Protein AF-A0A9Q8USY3-F1 (afdb_monomer_lite)

Secondary structure (DSSP, 8-state):
-PPPPHHHHHHHHHHS-HHHHHHHHHHHSS----EEEE-TT----GGGGT-HHHHHHHHHHHTSTT-EEEEEESSHHHHHHHHHHHHHTS-HHHHHT---EEEEETTEEE-SHHHHHHHHIIIIIHHHHHHHHHHTT--HHHHHHHHHHHHHHHHHHHHHHHHT--S----

Organism: Passalora fulva (NCBI:txid5499)

Sequence (171 aa):
MRQADVGELKRLLKTLPQELYDDIFALTFTASGQVETISEGWIPPHLFSISSATRAHFAASYFSSSSRFQFRLTDVVEDSKYVVKWVRAFSHHDIAAVEDIKYVRRGRCLNTWDQMARQIEKTYLAGRMDHWARMLRLGDEGKDVVREVAKKIEVLVADEAEEMRPFGCWA

Foldseek 3Di:
DDDDDPVVVVVVLVPDDPVVNVVVLLVVLADPLDEAEQDPPDDPDCQCVDDPVSNVSSLCRCQDPSYEYEQEDADLVVSVVSVVVVVVSDDPVSVLSRDWYWYAYPNDTDTDPVSNVVVCCVCVVVPCLVVVCVVVVPDPVVSVVVVVVVVVVVVVVVVVVVVPPDDDDDD

Radius of gyration: 21.57 Å; chains: 1; bounding box: 63×56×46 Å

Structure (mmCIF, N/CA/C/O backbone):
data_AF-A0A9Q8USY3-F1
#
_entry.id   AF-A0A9Q8USY3-F1
#
loop_
_atom_site.group_PDB
_atom_site.id
_atom_site.type_symbol
_atom_site.label_atom_id
_atom_site.label_alt_id
_atom_site.label_comp_id
_atom_site.label_asym_id
_atom_site.label_entity_id
_atom_site.label_seq_id
_atom_site.pdbx_PDB_ins_code
_atom_site.Cartn_x
_atom_site.Cartn_y
_atom_site.Cartn_z
_atom_site.occupancy
_atom_site.B_iso_or_equiv
_atom_site.auth_seq_id
_atom_site.auth_comp_id
_atom_site.auth_asym_id
_atom_site.auth_atom_id
_atom_site.pdbx_PDB_model_num
A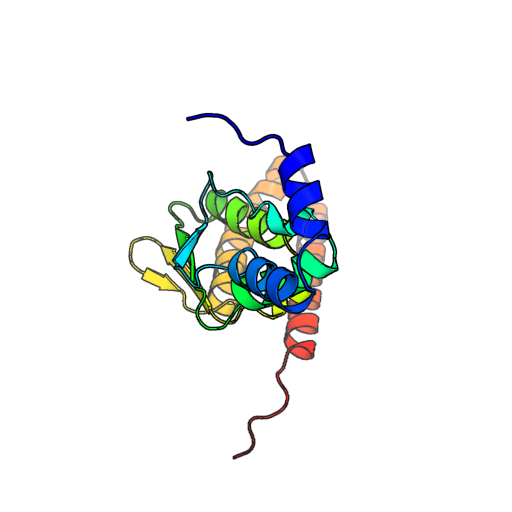TOM 1 N N . MET A 1 1 ? -22.603 20.791 0.165 1.00 44.06 1 MET A N 1
ATOM 2 C CA . MET A 1 1 ? -22.321 19.700 1.125 1.00 44.06 1 MET A CA 1
ATOM 3 C C . MET A 1 1 ? -21.682 20.317 2.358 1.00 44.06 1 MET A C 1
ATOM 5 O O . MET A 1 1 ? -20.703 21.030 2.194 1.00 44.06 1 MET A O 1
ATOM 9 N N . ARG A 1 2 ? -22.253 20.146 3.558 1.00 60.41 2 ARG A N 1
ATOM 10 C CA . ARG A 1 2 ? -21.615 20.619 4.800 1.00 60.41 2 ARG A CA 1
ATOM 11 C C . ARG A 1 2 ? -20.457 19.670 5.122 1.00 60.41 2 ARG A C 1
ATOM 13 O O . ARG A 1 2 ? -20.687 18.466 5.170 1.00 60.41 2 ARG A O 1
ATOM 20 N N . GLN A 1 3 ? -19.240 20.188 5.292 1.00 67.06 3 GLN A N 1
ATOM 21 C CA . GLN A 1 3 ? -18.140 19.405 5.859 1.00 67.06 3 GLN A CA 1
ATOM 22 C C . GLN A 1 3 ? -18.538 19.021 7.285 1.00 67.06 3 GLN A C 1
ATOM 24 O O . GLN A 1 3 ? -18.846 19.895 8.094 1.00 67.06 3 GLN A O 1
ATOM 29 N N . ALA A 1 4 ? -18.605 17.722 7.564 1.00 72.81 4 ALA A N 1
ATOM 30 C CA . ALA A 1 4 ? -18.792 17.242 8.923 1.00 72.81 4 ALA A CA 1
ATOM 31 C C . ALA A 1 4 ? -17.554 17.619 9.748 1.00 72.81 4 ALA A C 1
ATOM 33 O O . ALA A 1 4 ? -16.425 17.409 9.302 1.00 72.81 4 ALA A O 1
ATOM 34 N N . ASP A 1 5 ? -17.771 18.195 10.929 1.00 90.56 5 ASP A N 1
ATOM 35 C CA . ASP A 1 5 ? -16.699 18.482 11.877 1.00 90.56 5 ASP A CA 1
ATOM 36 C C . ASP A 1 5 ? -16.065 17.161 12.348 1.00 90.56 5 ASP A C 1
ATOM 38 O O . ASP A 1 5 ? -16.749 16.264 12.848 1.00 90.56 5 ASP A O 1
ATOM 42 N N . VAL A 1 6 ? -14.746 17.038 12.181 1.00 88.06 6 VAL A N 1
ATOM 43 C CA . VAL A 1 6 ? -13.962 15.864 12.598 1.00 88.06 6 VAL A CA 1
ATOM 44 C C . VAL A 1 6 ? -14.102 15.625 14.105 1.00 88.06 6 VAL A C 1
ATOM 46 O O . VAL A 1 6 ? -14.113 14.474 14.551 1.00 88.06 6 VAL A O 1
ATOM 49 N N . GLY A 1 7 ? -14.244 16.697 14.893 1.00 89.38 7 GLY A N 1
ATOM 50 C CA . GLY A 1 7 ? -14.482 16.610 16.332 1.00 89.38 7 GLY A CA 1
ATOM 51 C C . GLY A 1 7 ? -15.806 15.920 16.656 1.00 89.38 7 GLY A C 1
ATOM 52 O O . GLY A 1 7 ? -15.842 15.002 17.480 1.00 89.38 7 GLY A O 1
ATOM 53 N N . GLU A 1 8 ? -16.868 16.303 15.950 1.00 92.19 8 GLU A N 1
ATOM 54 C CA . GLU A 1 8 ? -18.201 15.728 16.124 1.00 92.19 8 GLU A CA 1
ATOM 55 C C . GLU A 1 8 ? -18.257 14.261 15.685 1.00 92.19 8 GLU A C 1
ATOM 57 O O . GLU A 1 8 ? -18.786 13.423 16.415 1.00 92.19 8 GLU A O 1
ATOM 62 N N . LEU A 1 9 ? -17.624 13.904 14.562 1.00 89.69 9 LEU A N 1
ATOM 63 C CA . LEU A 1 9 ? -17.523 12.505 14.132 1.00 89.69 9 LEU A CA 1
ATOM 64 C C . LEU A 1 9 ? -16.820 11.640 15.186 1.00 89.69 9 LEU A C 1
ATOM 66 O O . LEU A 1 9 ? -17.301 10.565 15.541 1.00 89.69 9 LEU A O 1
ATOM 70 N N . LYS A 1 10 ? -15.697 12.120 15.734 1.00 89.44 10 LYS A N 1
ATOM 71 C CA . LYS A 1 10 ? -14.962 11.402 16.783 1.00 89.44 10 LYS A CA 1
ATOM 72 C C . LYS A 1 10 ? -15.798 11.236 18.052 1.00 89.44 10 LYS A C 1
ATOM 74 O O . LYS A 1 10 ? -15.685 10.210 18.720 1.00 89.44 10 LYS A O 1
ATOM 79 N N . ARG A 1 11 ? -16.617 12.234 18.398 1.00 93.31 11 ARG A N 1
ATOM 80 C CA . ARG A 1 11 ? -17.545 12.163 19.533 1.00 93.31 11 ARG A CA 1
ATOM 81 C C . ARG A 1 11 ? -18.605 11.091 19.297 1.00 93.31 11 ARG A C 1
ATOM 83 O O . ARG A 1 11 ? -18.790 10.251 20.169 1.00 93.31 11 ARG A O 1
ATOM 90 N N . LEU A 1 12 ? -19.220 11.072 18.115 1.00 93.44 12 LEU A N 1
ATOM 91 C CA . LEU A 1 12 ? -20.232 10.080 17.746 1.00 93.44 12 LEU A CA 1
ATOM 92 C C . LEU A 1 12 ? -19.664 8.656 17.739 1.00 93.44 12 LEU A C 1
ATOM 94 O O . LEU A 1 12 ? -20.256 7.770 18.350 1.00 93.44 12 LEU A O 1
ATOM 98 N N . LEU A 1 13 ? -18.479 8.445 17.155 1.00 92.25 13 LEU A N 1
ATOM 99 C CA . LEU A 1 13 ? -17.823 7.131 17.142 1.00 92.25 13 LEU A CA 1
ATOM 100 C C . LEU A 1 13 ? -17.568 6.582 18.552 1.00 92.25 13 LEU A C 1
ATOM 102 O O . LEU A 1 13 ? -17.692 5.384 18.768 1.00 92.25 13 LEU A O 1
ATOM 106 N N . LYS A 1 14 ? -17.264 7.447 19.527 1.00 91.44 14 LYS A N 1
ATOM 107 C CA . LYS A 1 14 ? -17.066 7.045 20.931 1.00 91.44 14 LYS A CA 1
ATOM 108 C C . LYS A 1 14 ? -18.356 6.686 21.668 1.00 91.44 14 LYS A C 1
ATOM 110 O O . LYS A 1 14 ? -18.280 6.084 22.732 1.00 91.44 14 LYS A O 1
ATOM 115 N N . THR A 1 15 ? -19.513 7.111 21.161 1.00 96.38 15 THR A N 1
ATOM 116 C CA . THR A 1 15 ? -20.818 6.807 21.776 1.00 96.38 15 THR A CA 1
ATOM 117 C C . THR A 1 15 ? -21.434 5.508 21.266 1.00 96.38 15 THR A C 1
ATOM 119 O O . THR A 1 15 ? -22.455 5.077 21.796 1.00 96.38 15 THR A O 1
ATOM 122 N N . LEU A 1 16 ? -20.838 4.891 20.243 1.00 95.62 16 LEU A N 1
ATOM 123 C CA . LEU A 1 16 ? -21.328 3.635 19.694 1.00 95.62 16 LEU A CA 1
ATOM 124 C C . LEU A 1 16 ? -21.049 2.468 20.654 1.00 95.62 16 LEU A C 1
ATOM 126 O O . LEU A 1 16 ? -19.993 2.435 21.289 1.00 95.62 16 LEU A O 1
ATOM 130 N N . PRO A 1 17 ? -21.956 1.478 20.726 1.00 97.75 17 PRO A N 1
ATOM 131 C CA . PRO A 1 17 ? -21.615 0.147 21.211 1.00 97.75 17 PRO A CA 1
ATOM 132 C C . PRO A 1 17 ? -20.369 -0.389 20.495 1.00 97.75 17 PRO A C 1
ATOM 134 O O . PRO A 1 17 ? -20.202 -0.156 19.296 1.00 97.75 17 PRO A O 1
ATOM 137 N N . GLN A 1 18 ? -19.524 -1.125 21.222 1.00 94.69 18 GLN A N 1
ATOM 138 C CA . GLN A 1 18 ? -18.244 -1.619 20.704 1.00 94.69 18 GLN A CA 1
ATOM 139 C C . GLN A 1 18 ? -18.410 -2.424 19.404 1.00 94.69 18 GLN A C 1
ATOM 141 O O . GLN A 1 18 ? -17.670 -2.185 18.460 1.00 94.69 18 GLN A O 1
ATOM 146 N N . GLU A 1 19 ? -19.432 -3.282 19.318 1.00 94.75 19 GLU A N 1
ATOM 147 C CA . GLU A 1 19 ? -19.726 -4.091 18.122 1.00 94.75 19 GLU A CA 1
ATOM 148 C C . GLU A 1 19 ? -19.919 -3.226 16.865 1.00 94.75 19 GLU A C 1
ATOM 150 O O . GLU A 1 19 ? -19.317 -3.481 15.828 1.00 94.75 19 GLU A O 1
ATOM 155 N N . LEU A 1 20 ? -20.684 -2.133 16.972 1.00 96.19 20 LEU A N 1
ATOM 156 C CA . LEU A 1 20 ? -20.912 -1.223 15.845 1.00 96.19 20 LEU A CA 1
ATOM 157 C C . LEU A 1 20 ? -19.661 -0.419 15.487 1.00 96.19 20 LEU A C 1
ATOM 159 O O . LEU A 1 20 ? -19.451 -0.089 14.319 1.00 96.19 20 LEU A O 1
ATOM 163 N N . TYR A 1 21 ? -18.841 -0.073 16.482 1.00 93.88 21 TYR A N 1
ATOM 164 C CA . TYR A 1 21 ? -17.551 0.560 16.228 1.00 93.88 21 TYR A CA 1
ATOM 165 C C . TYR A 1 21 ? -16.633 -0.381 15.444 1.00 93.88 21 TYR A C 1
ATOM 167 O O . TYR A 1 21 ? -16.043 0.045 14.451 1.00 93.88 21 TYR A O 1
ATOM 175 N N . ASP A 1 22 ? -16.550 -1.643 15.862 1.00 90.25 22 ASP A N 1
ATOM 176 C CA . ASP A 1 22 ? -15.714 -2.662 15.232 1.00 90.25 22 ASP A CA 1
ATOM 177 C C . ASP A 1 22 ? -16.178 -2.958 13.800 1.00 90.25 22 ASP A C 1
ATOM 179 O O . ASP A 1 22 ? -15.343 -3.023 12.899 1.00 90.25 22 ASP A O 1
ATOM 183 N N . ASP A 1 23 ? -17.489 -3.023 13.551 1.00 93.81 23 ASP A N 1
ATOM 184 C CA . ASP A 1 23 ? -18.050 -3.196 12.205 1.00 93.81 23 ASP A CA 1
ATOM 185 C C . ASP A 1 23 ? -17.716 -2.017 11.281 1.00 93.81 23 ASP A C 1
ATOM 187 O O . ASP A 1 23 ? -17.251 -2.202 10.153 1.00 93.81 23 ASP A O 1
ATOM 191 N N . ILE A 1 24 ? -17.911 -0.779 11.753 1.00 93.06 24 ILE A N 1
ATOM 192 C CA . ILE A 1 24 ? -17.550 0.422 10.983 1.00 93.06 24 ILE A CA 1
ATOM 193 C C . ILE A 1 24 ? -16.046 0.446 10.729 1.00 93.06 24 ILE A C 1
ATOM 195 O O . ILE A 1 24 ? -15.613 0.791 9.626 1.00 93.06 24 ILE A O 1
ATOM 199 N N . PHE A 1 25 ? -15.246 0.085 11.732 1.00 91.19 25 PHE A N 1
ATOM 200 C CA . PHE A 1 25 ? -13.802 0.001 11.604 1.00 91.19 25 PHE A CA 1
ATOM 201 C C . PHE A 1 25 ? -13.420 -1.024 10.530 1.00 91.19 25 PHE A C 1
ATOM 203 O O . PHE A 1 25 ? -12.740 -0.664 9.571 1.00 91.19 25 PHE A O 1
ATOM 210 N N . ALA A 1 26 ? -13.913 -2.257 10.620 1.00 89.75 26 ALA A N 1
ATOM 211 C CA . ALA A 1 26 ? -13.630 -3.310 9.652 1.00 89.75 26 ALA A CA 1
ATOM 212 C C . ALA A 1 26 ? -14.025 -2.886 8.229 1.00 89.75 26 ALA A C 1
ATOM 214 O O . ALA A 1 26 ? -13.226 -3.012 7.305 1.00 89.75 26 ALA A O 1
ATOM 215 N N . LEU A 1 27 ? -15.209 -2.295 8.044 1.00 89.62 27 LEU A N 1
ATOM 216 C CA . LEU A 1 27 ? -15.671 -1.826 6.733 1.00 89.62 27 LEU A CA 1
ATOM 217 C C . LEU A 1 27 ? -14.835 -0.666 6.175 1.00 89.62 27 LEU A C 1
ATOM 219 O O . LEU A 1 27 ? -14.642 -0.573 4.965 1.00 89.62 27 LEU A O 1
ATOM 223 N N . THR A 1 28 ? -14.341 0.225 7.037 1.00 90.38 28 THR A N 1
ATOM 224 C CA . THR A 1 28 ? -13.600 1.426 6.613 1.00 90.38 28 THR A CA 1
ATOM 225 C C . THR A 1 28 ? -12.117 1.139 6.376 1.00 90.38 28 THR A C 1
ATOM 227 O O . THR A 1 28 ? -11.500 1.739 5.497 1.00 90.38 28 THR A O 1
ATOM 230 N N . PHE A 1 29 ? -11.535 0.227 7.154 1.00 90.75 29 PHE A N 1
ATOM 231 C CA . PHE A 1 29 ? -10.109 -0.104 7.137 1.00 90.75 29 PHE A CA 1
ATOM 232 C C . PHE A 1 29 ? -9.819 -1.441 6.435 1.00 90.75 29 PHE A C 1
ATOM 234 O O . PHE A 1 29 ? -8.791 -2.062 6.697 1.00 90.75 29 PHE A O 1
ATOM 241 N N . THR A 1 30 ? -10.689 -1.848 5.508 1.00 92.38 30 THR A N 1
ATOM 242 C CA . THR A 1 30 ? -10.472 -2.979 4.596 1.00 92.38 30 THR A CA 1
ATOM 243 C C . THR A 1 30 ? -10.198 -2.465 3.183 1.00 92.38 30 THR A C 1
ATOM 245 O O . THR A 1 30 ? -10.938 -1.635 2.654 1.00 92.38 30 THR A O 1
ATOM 248 N N . ALA A 1 31 ? -9.123 -2.940 2.557 1.00 91.00 31 ALA A N 1
ATOM 249 C CA . ALA A 1 31 ? -8.808 -2.620 1.168 1.00 91.00 31 ALA A CA 1
ATOM 250 C C . ALA A 1 31 ? -9.810 -3.272 0.200 1.00 91.00 31 ALA A C 1
ATOM 252 O O . ALA A 1 31 ? -10.303 -4.371 0.440 1.00 91.00 31 ALA A O 1
ATOM 253 N N . SER A 1 32 ? -10.073 -2.630 -0.940 1.00 83.38 32 SER A N 1
ATOM 254 C CA . SER A 1 32 ? -11.081 -3.074 -1.916 1.00 83.38 32 SER A CA 1
ATOM 255 C C . SER A 1 32 ? -10.693 -4.319 -2.738 1.00 83.38 32 SER A C 1
ATOM 257 O O . SER A 1 32 ? -11.450 -4.703 -3.628 1.00 83.38 32 SER A O 1
ATOM 259 N N . GLY A 1 33 ? -9.539 -4.952 -2.478 1.00 77.94 33 GLY A N 1
ATOM 260 C CA . GLY A 1 33 ? -9.056 -6.133 -3.216 1.00 77.94 33 GLY A CA 1
ATOM 261 C C . GLY A 1 33 ? -8.864 -5.893 -4.722 1.00 77.94 33 GLY A C 1
ATOM 262 O O . GLY A 1 33 ? -8.959 -6.817 -5.527 1.00 77.94 33 GLY A O 1
ATOM 263 N N . GLN A 1 34 ? -8.676 -4.637 -5.136 1.00 83.31 34 GLN A N 1
ATOM 264 C CA . GLN A 1 34 ? -8.586 -4.255 -6.544 1.00 83.31 34 GLN A CA 1
ATOM 265 C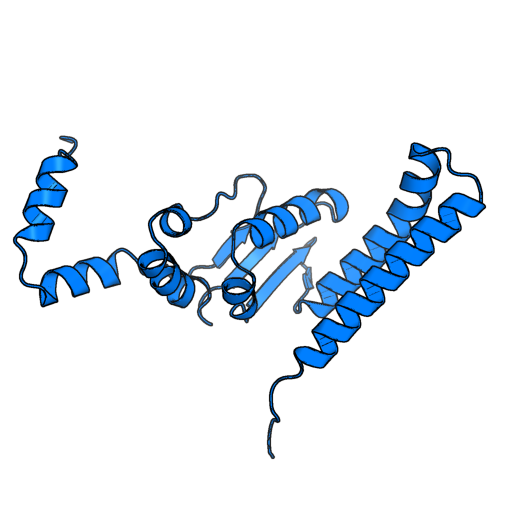 C . GLN A 1 34 ? -7.158 -4.371 -7.092 1.00 83.31 34 GLN A C 1
ATOM 267 O O . GLN A 1 34 ? -6.181 -4.531 -6.361 1.00 83.31 34 GLN A O 1
ATOM 272 N N . VAL A 1 35 ? -7.043 -4.298 -8.423 1.00 83.88 35 VAL A N 1
ATOM 273 C CA . VAL A 1 35 ? -5.744 -4.210 -9.096 1.00 83.88 35 VAL A CA 1
ATOM 274 C C . VAL A 1 35 ? -5.177 -2.808 -8.882 1.00 83.88 35 VAL A C 1
ATOM 276 O O . VAL A 1 35 ? -5.658 -1.843 -9.476 1.00 83.88 35 VAL A O 1
ATOM 279 N N . GLU A 1 36 ? -4.131 -2.707 -8.073 1.00 87.81 36 GLU A N 1
ATOM 280 C CA . GLU A 1 36 ? -3.426 -1.459 -7.804 1.00 87.81 36 GLU A CA 1
ATOM 281 C C . GLU A 1 36 ? -2.334 -1.243 -8.851 1.00 87.81 36 GLU A C 1
ATOM 283 O O . GLU A 1 36 ? -1.376 -2.014 -8.962 1.00 87.81 36 GLU A O 1
ATOM 288 N N . THR A 1 37 ? -2.476 -0.185 -9.653 1.00 90.00 37 THR A N 1
ATOM 289 C CA . THR A 1 37 ? -1.461 0.176 -10.650 1.00 90.00 37 THR A CA 1
ATOM 290 C C . THR A 1 37 ? -0.426 1.100 -10.027 1.00 90.00 37 THR A C 1
ATOM 292 O O . THR A 1 37 ? -0.697 2.270 -9.750 1.00 90.00 37 THR A O 1
ATOM 295 N N . ILE A 1 38 ? 0.794 0.596 -9.868 1.00 89.50 38 ILE A N 1
ATOM 296 C CA . ILE A 1 38 ? 1.907 1.366 -9.327 1.00 89.50 38 ILE A CA 1
ATOM 297 C C . ILE A 1 38 ? 2.575 2.136 -10.467 1.00 89.50 38 ILE A C 1
ATOM 299 O O . ILE A 1 38 ? 3.078 1.558 -11.432 1.00 89.50 38 ILE A O 1
ATOM 303 N N . SER A 1 39 ? 2.542 3.462 -10.359 1.00 88.12 39 SER A N 1
ATOM 304 C CA . SER A 1 39 ? 3.057 4.415 -11.345 1.00 88.12 39 SER A CA 1
ATOM 305 C C . SER A 1 39 ? 3.674 5.629 -10.641 1.00 88.12 39 SER A C 1
ATOM 307 O O . SER A 1 39 ? 3.754 5.673 -9.413 1.00 88.12 39 SER A O 1
ATOM 309 N N . GLU A 1 40 ? 4.090 6.643 -11.398 1.00 85.94 40 GLU A N 1
ATOM 310 C CA . GLU A 1 40 ? 4.677 7.868 -10.845 1.00 85.94 40 GLU A CA 1
ATOM 311 C C . GLU A 1 40 ? 3.810 8.571 -9.805 1.00 85.94 40 GLU A C 1
ATOM 313 O O . GLU A 1 40 ? 4.286 8.925 -8.720 1.00 85.94 40 GLU A O 1
ATOM 318 N N . GLY A 1 41 ? 2.526 8.709 -10.125 1.00 87.19 41 GLY A N 1
ATOM 319 C CA . GLY A 1 41 ? 1.534 9.330 -9.259 1.00 87.19 41 GLY A CA 1
ATOM 320 C C . GLY A 1 41 ? 1.065 8.432 -8.118 1.00 87.19 41 GLY A C 1
ATOM 321 O O . GLY A 1 41 ? 0.214 8.861 -7.347 1.00 87.19 41 GLY A O 1
ATOM 322 N N . TRP A 1 42 ? 1.581 7.203 -7.993 1.00 91.81 42 TRP A N 1
ATOM 323 C CA . TRP A 1 42 ? 1.173 6.317 -6.911 1.00 91.81 42 TRP A CA 1
ATOM 324 C C . TRP A 1 42 ? 1.623 6.880 -5.561 1.00 91.81 42 TRP A C 1
ATOM 326 O O . TRP A 1 42 ? 2.799 7.215 -5.364 1.00 91.81 42 TRP A O 1
ATOM 336 N N . ILE A 1 43 ? 0.676 6.979 -4.634 1.00 90.94 43 ILE A N 1
ATOM 337 C CA . ILE A 1 43 ? 0.876 7.432 -3.261 1.00 90.94 43 ILE A CA 1
ATOM 338 C C . ILE A 1 43 ? 0.454 6.274 -2.351 1.00 90.94 43 ILE A C 1
ATOM 340 O O . ILE A 1 43 ? -0.622 5.714 -2.573 1.00 90.94 43 ILE A O 1
ATOM 344 N N . PRO A 1 44 ? 1.261 5.913 -1.337 1.00 89.56 44 PRO A N 1
ATOM 345 C CA . PRO A 1 44 ? 0.870 4.898 -0.370 1.00 89.56 44 PRO A CA 1
ATOM 346 C C . PRO A 1 44 ? -0.479 5.237 0.274 1.00 89.56 44 PRO A C 1
ATOM 348 O O . PRO A 1 44 ? -0.715 6.409 0.596 1.00 89.56 44 PRO A O 1
ATOM 351 N N . PRO A 1 45 ? -1.357 4.249 0.511 1.00 91.62 45 PRO A N 1
ATOM 352 C CA . PRO A 1 45 ? -2.602 4.500 1.218 1.00 91.62 45 PRO A CA 1
ATOM 353 C C . PRO A 1 45 ? -2.321 5.145 2.577 1.00 91.62 45 PRO A C 1
ATOM 355 O O . PRO A 1 45 ? -1.562 4.616 3.389 1.00 91.62 45 PRO A O 1
ATOM 358 N N . HIS A 1 46 ? -2.958 6.286 2.841 1.00 89.56 46 HIS A N 1
ATOM 359 C CA . HIS A 1 46 ? -2.773 7.056 4.078 1.00 89.56 46 HIS A CA 1
ATOM 360 C C . HIS A 1 46 ? -3.057 6.238 5.355 1.00 89.56 46 HIS A C 1
ATOM 362 O O . HIS A 1 46 ? -2.564 6.572 6.431 1.00 89.56 46 HIS A O 1
ATOM 368 N N . LEU A 1 47 ? -3.811 5.140 5.233 1.00 89.38 47 LEU A N 1
ATOM 369 C CA . LEU A 1 47 ? -4.112 4.197 6.308 1.00 89.38 47 LEU A CA 1
ATOM 370 C C . LEU A 1 47 ? -2.861 3.532 6.909 1.00 89.38 47 LEU A C 1
ATOM 372 O O . LEU A 1 47 ? -2.855 3.220 8.100 1.00 89.38 47 LEU A O 1
ATOM 376 N N . PHE A 1 48 ? -1.768 3.416 6.148 1.00 85.94 48 PHE A N 1
ATOM 377 C CA . PHE A 1 48 ? -0.479 2.936 6.660 1.00 85.94 48 PHE A CA 1
ATOM 378 C C . PHE A 1 48 ? 0.198 3.912 7.639 1.00 85.94 48 PHE A C 1
ATOM 380 O O . PHE A 1 48 ? 1.121 3.518 8.353 1.00 85.94 48 PHE A O 1
ATOM 387 N N . SER A 1 49 ? -0.252 5.171 7.705 1.00 86.75 49 SER A N 1
ATOM 388 C CA . SER A 1 49 ? 0.343 6.224 8.542 1.00 86.75 49 SER A CA 1
ATOM 389 C C . SER A 1 49 ? -0.400 6.491 9.858 1.00 86.75 49 SER A C 1
ATOM 391 O O . SER A 1 49 ? 0.051 7.331 10.630 1.00 86.75 49 SER A O 1
ATOM 393 N N . ILE A 1 50 ? -1.529 5.823 10.130 1.00 87.69 50 ILE A N 1
ATOM 394 C CA . ILE A 1 50 ? -2.404 6.168 11.269 1.00 87.69 50 ILE A CA 1
ATOM 395 C C . ILE A 1 50 ? -1.909 5.569 12.591 1.00 87.69 50 ILE A C 1
ATOM 397 O O . ILE A 1 50 ? -1.603 6.293 13.534 1.00 87.69 50 ILE A O 1
ATOM 401 N N . SER A 1 51 ? -1.884 4.240 12.695 1.00 89.31 51 SER A N 1
ATOM 402 C CA . SER A 1 51 ? -1.477 3.524 13.909 1.00 89.31 51 SER A CA 1
ATOM 403 C C . SER A 1 51 ? -0.936 2.142 13.553 1.00 89.31 51 SER A C 1
ATOM 405 O O . SER A 1 51 ? -1.233 1.624 12.477 1.00 89.31 51 SER A O 1
ATOM 407 N N . SER A 1 52 ? -0.166 1.519 14.450 1.00 86.62 52 SER A N 1
ATOM 408 C CA . SER A 1 52 ? 0.348 0.163 14.220 1.00 86.62 52 SER A CA 1
ATOM 409 C C . SER A 1 52 ? -0.775 -0.867 14.058 1.00 86.62 52 SER A C 1
ATOM 411 O O . SER A 1 52 ? -0.682 -1.709 13.171 1.00 86.62 52 SER A O 1
ATOM 413 N N . ALA A 1 53 ? -1.838 -0.767 14.863 1.00 87.19 53 ALA A N 1
ATOM 414 C CA . ALA A 1 53 ? -2.986 -1.669 14.816 1.00 87.19 53 ALA A CA 1
ATOM 415 C C . ALA A 1 53 ? -3.801 -1.490 13.527 1.00 87.19 53 ALA A C 1
ATOM 417 O O . ALA A 1 53 ? -4.082 -2.465 12.834 1.00 87.19 53 ALA A O 1
ATOM 418 N N . THR A 1 54 ? -4.112 -0.241 13.157 1.00 90.06 54 THR A N 1
ATOM 419 C CA . THR A 1 54 ? -4.798 0.072 11.892 1.00 90.06 54 THR A CA 1
ATOM 420 C C . THR A 1 54 ? -3.983 -0.401 10.698 1.00 90.06 54 THR A C 1
ATOM 422 O O . THR A 1 54 ? -4.535 -0.993 9.779 1.00 90.06 54 THR A O 1
ATOM 425 N N . ARG A 1 55 ? -2.665 -0.183 10.731 1.00 90.88 55 ARG A N 1
ATOM 426 C CA . ARG A 1 55 ? -1.754 -0.649 9.691 1.00 90.88 55 ARG A CA 1
ATOM 427 C C . ARG A 1 55 ? -1.779 -2.166 9.565 1.00 90.88 55 ARG A C 1
ATOM 429 O O . ARG A 1 55 ? -1.918 -2.636 8.451 1.00 90.88 55 ARG A O 1
ATOM 436 N N . ALA A 1 56 ? -1.676 -2.912 10.665 1.00 89.38 56 ALA A N 1
ATOM 437 C CA . ALA A 1 56 ? -1.702 -4.374 10.621 1.00 89.38 56 ALA A CA 1
ATOM 438 C C . ALA A 1 56 ? -3.025 -4.904 10.039 1.00 89.38 56 ALA A C 1
ATOM 440 O O . ALA A 1 56 ? -3.017 -5.777 9.175 1.00 89.38 56 ALA A O 1
ATOM 441 N N . HIS A 1 57 ? -4.158 -4.328 10.456 1.00 91.81 57 HIS A N 1
ATOM 442 C CA . HIS A 1 57 ? -5.474 -4.702 9.935 1.00 91.81 57 HIS A CA 1
ATOM 443 C C . HIS A 1 57 ? -5.621 -4.373 8.441 1.00 91.81 57 HIS A C 1
ATOM 445 O O . HIS A 1 57 ? -6.016 -5.221 7.641 1.00 91.81 57 HIS A O 1
ATOM 451 N N . PHE A 1 58 ? -5.243 -3.156 8.044 1.00 93.00 58 PHE A N 1
ATOM 452 C CA . PHE A 1 58 ? -5.312 -2.735 6.649 1.00 93.00 58 PHE A CA 1
ATOM 453 C C . PHE A 1 58 ? -4.340 -3.529 5.768 1.00 93.00 58 PHE A C 1
ATOM 455 O O . PHE A 1 58 ? -4.727 -3.956 4.689 1.00 93.00 58 PHE A O 1
ATOM 462 N N . ALA A 1 59 ? -3.115 -3.791 6.230 1.00 91.06 59 ALA A N 1
ATOM 463 C CA . ALA A 1 59 ? -2.115 -4.580 5.512 1.00 91.06 59 ALA A CA 1
ATOM 464 C C . ALA A 1 59 ? -2.620 -5.995 5.205 1.00 91.06 59 ALA A C 1
ATOM 466 O O . ALA A 1 59 ? -2.471 -6.450 4.076 1.00 91.06 59 ALA A O 1
ATOM 467 N N . ALA A 1 60 ? -3.287 -6.653 6.160 1.00 90.81 60 ALA A N 1
ATOM 468 C CA . ALA A 1 60 ? -3.843 -7.991 5.957 1.00 90.81 60 ALA A CA 1
ATOM 469 C C . ALA A 1 60 ? -4.857 -8.049 4.799 1.00 90.81 60 ALA A C 1
ATOM 471 O O . ALA A 1 60 ? -4.862 -9.003 4.025 1.00 90.81 60 ALA A O 1
ATOM 472 N N . SER A 1 61 ? -5.694 -7.018 4.641 1.00 91.75 61 SER A N 1
ATOM 473 C CA . SER A 1 61 ? -6.628 -6.937 3.507 1.00 91.75 61 SER A CA 1
ATOM 474 C C . SER A 1 61 ? -5.956 -6.430 2.226 1.00 91.75 61 SER A C 1
ATOM 476 O O . SER A 1 61 ? -6.203 -6.962 1.142 1.00 91.75 61 SER A O 1
ATOM 478 N N . TYR A 1 62 ? -5.064 -5.443 2.339 1.00 91.81 62 TYR A N 1
ATOM 479 C CA . TYR A 1 62 ? -4.361 -4.816 1.221 1.00 91.81 62 TYR A CA 1
ATOM 480 C C . TYR A 1 62 ? -3.396 -5.771 0.519 1.00 91.81 62 TYR A C 1
ATOM 482 O O . TYR A 1 62 ? -3.326 -5.750 -0.705 1.00 91.81 62 TYR A O 1
ATOM 490 N N . PHE A 1 63 ? -2.710 -6.642 1.257 1.00 88.50 63 PHE A N 1
ATOM 491 C CA . PHE A 1 63 ? -1.811 -7.668 0.720 1.00 88.50 63 PHE A CA 1
ATOM 492 C C . PHE A 1 63 ? -2.456 -9.055 0.634 1.00 88.50 63 PHE A C 1
ATOM 494 O O . PHE A 1 63 ? -1.758 -10.040 0.428 1.00 88.50 63 PHE A O 1
ATOM 501 N N . SER A 1 64 ? -3.783 -9.149 0.775 1.00 87.75 64 SER A N 1
ATOM 502 C CA . SER A 1 64 ? -4.487 -10.423 0.623 1.00 87.75 64 SER A CA 1
ATOM 503 C C . SER A 1 64 ? -4.268 -11.033 -0.766 1.00 87.75 64 SER A C 1
ATOM 505 O O . SER A 1 64 ? -4.017 -10.323 -1.740 1.00 87.75 64 SER A O 1
ATOM 507 N N . SER A 1 65 ? -4.474 -12.345 -0.887 1.00 78.81 65 SER A N 1
ATOM 508 C CA . SER A 1 65 ? -4.387 -13.094 -2.153 1.00 78.81 65 SER A CA 1
ATOM 509 C C . SER A 1 65 ? -5.319 -12.579 -3.264 1.00 78.81 65 SER A C 1
ATOM 511 O O . SER A 1 65 ? -5.154 -12.907 -4.441 1.00 78.81 65 SER A O 1
ATOM 513 N N . SER A 1 66 ? -6.314 -11.761 -2.908 1.00 83.44 66 SER A N 1
ATOM 514 C CA . SER A 1 66 ? -7.206 -11.103 -3.866 1.00 83.44 66 SER A CA 1
ATOM 515 C C . SER A 1 66 ? -6.613 -9.833 -4.489 1.00 83.44 66 SER A C 1
ATOM 517 O O . SER A 1 66 ? -7.000 -9.461 -5.600 1.00 83.44 66 SER A O 1
ATOM 519 N N . SER A 1 67 ? -5.651 -9.198 -3.817 1.00 85.31 67 SER A N 1
ATOM 520 C CA . SER A 1 67 ? -4.992 -7.983 -4.281 1.00 85.31 67 SER A CA 1
ATOM 521 C C . SER A 1 67 ? -3.961 -8.289 -5.357 1.00 85.31 67 SER A C 1
ATOM 523 O O . SER A 1 67 ? -3.233 -9.277 -5.300 1.00 85.31 67 SER A O 1
ATOM 525 N N . ARG A 1 68 ? -3.870 -7.411 -6.357 1.00 87.12 68 ARG A N 1
ATOM 526 C CA . ARG A 1 68 ? -2.893 -7.549 -7.442 1.00 87.12 68 ARG A CA 1
ATOM 527 C C . ARG A 1 68 ? -2.172 -6.239 -7.651 1.00 87.12 68 ARG A C 1
ATOM 529 O O . ARG A 1 68 ? -2.809 -5.225 -7.927 1.00 87.12 68 ARG A O 1
ATOM 536 N N . PHE A 1 69 ? -0.848 -6.277 -7.607 1.00 86.81 69 PHE A N 1
ATOM 537 C CA . PHE A 1 69 ? -0.024 -5.098 -7.846 1.00 86.81 69 PHE A CA 1
ATOM 538 C C . PHE A 1 69 ? 0.530 -5.137 -9.260 1.00 86.81 69 PHE A C 1
ATOM 540 O O . PHE A 1 69 ? 1.272 -6.048 -9.630 1.00 86.81 69 PHE A O 1
ATOM 547 N N . GLN A 1 70 ? 0.149 -4.145 -10.062 1.00 87.94 70 GLN A N 1
ATOM 548 C CA . GLN A 1 70 ? 0.598 -4.015 -11.436 1.00 87.94 70 GLN A CA 1
ATOM 549 C C . GLN A 1 70 ? 1.605 -2.877 -11.560 1.00 87.94 70 GLN A C 1
ATOM 551 O O . GLN A 1 70 ? 1.258 -1.701 -11.473 1.00 87.94 70 GLN A O 1
ATOM 556 N N . PHE A 1 71 ? 2.848 -3.225 -11.865 1.00 83.94 71 PHE A N 1
ATOM 557 C CA . PHE A 1 71 ? 3.886 -2.257 -12.198 1.00 83.94 71 PHE A CA 1
ATOM 558 C C . PHE A 1 71 ? 3.928 -2.088 -13.717 1.00 83.94 71 PHE A C 1
ATOM 560 O O . PHE A 1 71 ? 4.269 -3.021 -14.455 1.00 83.94 71 PHE A O 1
ATOM 567 N N . ARG A 1 72 ? 3.535 -0.907 -14.207 1.00 78.81 72 ARG A N 1
ATOM 568 C CA . ARG A 1 72 ? 3.577 -0.594 -15.640 1.00 78.81 72 ARG A CA 1
ATOM 569 C C . ARG A 1 72 ? 4.953 -0.036 -15.976 1.00 78.81 72 ARG A C 1
ATOM 571 O O . ARG A 1 72 ? 5.227 1.119 -15.676 1.00 78.81 72 ARG A O 1
ATOM 578 N N . LEU A 1 73 ? 5.789 -0.864 -16.602 1.00 72.19 73 LEU A N 1
ATOM 579 C CA . LEU A 1 73 ? 7.148 -0.484 -16.971 1.00 72.19 73 LEU A CA 1
ATOM 580 C C . LEU A 1 73 ? 7.199 -0.076 -18.460 1.00 72.19 73 LEU A C 1
ATOM 582 O O . LEU A 1 73 ? 7.112 -0.922 -19.358 1.00 72.19 73 LEU A O 1
ATOM 586 N N . THR A 1 74 ? 7.321 1.218 -18.731 1.00 73.00 74 THR A N 1
ATOM 587 C CA . THR A 1 74 ? 7.717 1.809 -20.015 1.00 73.00 74 THR A CA 1
ATOM 588 C C . THR A 1 74 ? 9.232 1.740 -20.262 1.00 73.00 74 THR A C 1
ATOM 590 O O . THR A 1 74 ? 9.644 1.328 -21.353 1.00 73.00 74 THR A O 1
ATOM 593 N N . ASP A 1 75 ? 10.048 2.038 -19.247 1.00 69.06 75 ASP A N 1
ATOM 594 C CA . ASP A 1 75 ? 11.513 2.003 -19.227 1.00 69.06 75 ASP A CA 1
ATOM 595 C C . ASP A 1 75 ? 12.011 1.276 -17.964 1.00 69.06 75 ASP A C 1
ATOM 597 O O . ASP A 1 75 ? 11.623 1.583 -16.843 1.00 69.06 75 ASP A O 1
ATOM 601 N N . VAL A 1 76 ? 12.901 0.294 -18.122 1.00 62.38 76 VAL A N 1
ATOM 602 C CA . VAL A 1 76 ? 13.337 -0.553 -16.998 1.00 62.38 76 VAL A CA 1
ATOM 603 C C . VAL A 1 76 ? 14.094 0.240 -15.928 1.00 62.38 76 VAL A C 1
ATOM 605 O O . VAL A 1 76 ? 14.004 -0.100 -14.750 1.00 62.38 76 VAL A O 1
ATOM 608 N N . VAL A 1 77 ? 14.838 1.277 -16.321 1.00 62.62 77 VAL A N 1
ATOM 609 C CA . VAL A 1 77 ? 15.704 2.029 -15.403 1.00 62.62 77 VAL A CA 1
ATOM 610 C C . VAL A 1 77 ? 14.916 3.091 -14.651 1.00 62.62 77 VAL A C 1
ATOM 612 O O . VAL A 1 77 ? 15.116 3.261 -13.448 1.00 62.62 77 VAL A O 1
ATOM 615 N N . GLU A 1 78 ? 14.018 3.804 -15.330 1.00 66.81 78 GLU A N 1
ATOM 616 C CA . GLU A 1 78 ? 13.183 4.786 -14.642 1.00 66.81 78 GLU A CA 1
ATOM 617 C C . GLU A 1 78 ? 12.122 4.108 -13.787 1.00 66.81 78 GLU A C 1
ATOM 619 O O . GLU A 1 78 ? 11.882 4.545 -12.666 1.00 66.81 78 GLU A O 1
ATOM 624 N N . ASP A 1 79 ? 11.542 3.001 -14.238 1.00 69.19 79 ASP A N 1
ATOM 625 C CA . ASP A 1 79 ? 10.373 2.454 -13.559 1.00 69.19 79 ASP A CA 1
ATOM 626 C C . ASP A 1 79 ? 10.721 1.573 -12.354 1.00 69.19 79 ASP A C 1
ATOM 628 O O . ASP A 1 79 ? 9.884 1.365 -11.469 1.00 69.19 79 ASP A O 1
ATOM 632 N N . SER A 1 80 ? 11.983 1.141 -12.224 1.00 71.94 80 SER A N 1
ATOM 633 C CA . SER A 1 80 ? 12.466 0.505 -10.992 1.00 71.94 80 SER A CA 1
ATOM 634 C C . SER A 1 80 ? 12.376 1.453 -9.790 1.00 71.94 80 SER A C 1
ATOM 636 O O . SER A 1 80 ? 12.257 0.992 -8.653 1.00 71.94 80 SER A O 1
ATOM 638 N N . LYS A 1 81 ? 12.361 2.780 -10.012 1.00 80.31 81 LYS A N 1
ATOM 639 C CA . LYS A 1 81 ? 12.168 3.770 -8.940 1.00 80.31 81 LYS A CA 1
ATOM 640 C C . LYS A 1 81 ? 10.790 3.640 -8.285 1.00 80.31 81 LYS A C 1
ATOM 642 O O . LYS A 1 81 ? 10.674 3.887 -7.088 1.00 80.31 81 LYS A O 1
ATOM 647 N N . TYR A 1 82 ? 9.769 3.202 -9.025 1.00 81.94 82 TYR A N 1
ATOM 648 C CA . TYR A 1 82 ? 8.416 3.012 -8.497 1.00 81.94 82 TYR A CA 1
ATOM 649 C C . TYR A 1 82 ? 8.297 1.735 -7.670 1.00 81.94 82 TYR A C 1
ATOM 651 O O . TYR A 1 82 ? 7.646 1.752 -6.630 1.00 81.94 82 TYR A O 1
ATOM 659 N N . VAL A 1 83 ? 8.998 0.669 -8.067 1.00 80.12 83 VAL A N 1
ATOM 660 C CA . VAL A 1 83 ? 9.131 -0.548 -7.250 1.00 80.12 83 VAL A CA 1
ATOM 661 C C . VAL A 1 83 ? 9.811 -0.216 -5.927 1.00 80.12 83 VAL A C 1
ATOM 663 O O . VAL A 1 83 ? 9.278 -0.524 -4.868 1.00 80.12 83 VAL A O 1
ATOM 666 N N . VAL A 1 84 ? 10.941 0.495 -5.968 1.00 80.50 84 VAL A N 1
ATOM 667 C CA . VAL A 1 84 ? 11.662 0.902 -4.753 1.00 80.50 84 VAL A CA 1
ATOM 668 C C . VAL A 1 84 ? 10.817 1.838 -3.886 1.00 80.50 84 VAL A C 1
ATOM 670 O O . VAL A 1 84 ? 10.802 1.688 -2.668 1.00 80.50 84 VAL A O 1
ATOM 673 N N . LYS A 1 85 ? 10.095 2.792 -4.489 1.00 85.00 85 LYS A N 1
ATOM 674 C CA . LYS A 1 85 ? 9.166 3.681 -3.772 1.00 85.00 85 LYS A CA 1
ATOM 675 C C . LYS A 1 85 ? 8.065 2.886 -3.067 1.00 85.00 85 LYS A C 1
ATOM 677 O O . LYS A 1 85 ? 7.762 3.186 -1.918 1.00 85.00 85 LYS A O 1
ATOM 682 N N . TRP A 1 86 ? 7.493 1.891 -3.743 1.00 87.31 86 TRP A N 1
ATOM 683 C CA . TRP A 1 86 ? 6.457 1.018 -3.197 1.00 87.31 86 TRP A CA 1
ATOM 684 C C . TRP A 1 86 ? 6.996 0.148 -2.061 1.00 87.31 86 TRP A C 1
ATOM 686 O O . TRP A 1 86 ? 6.455 0.201 -0.967 1.00 87.31 86 TRP A O 1
ATOM 696 N N . VAL A 1 87 ? 8.124 -0.540 -2.260 1.00 84.81 87 VAL A N 1
ATOM 697 C CA . VAL A 1 87 ? 8.783 -1.354 -1.221 1.00 84.81 87 VAL A CA 1
ATOM 698 C C . VAL A 1 87 ? 9.102 -0.511 0.016 1.00 84.81 8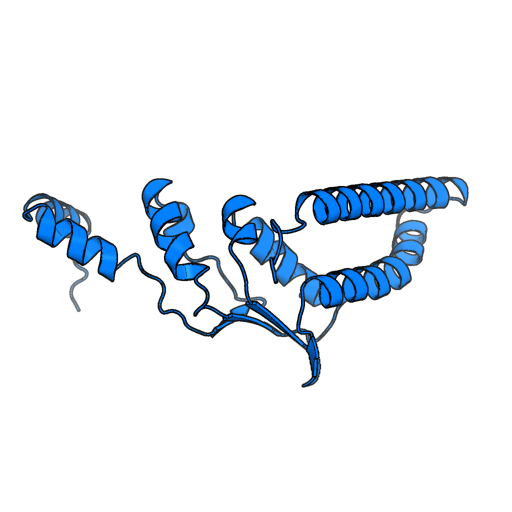7 VAL A C 1
ATOM 700 O O . VAL A 1 87 ? 8.803 -0.901 1.134 1.00 84.81 87 VAL A O 1
ATOM 703 N N . ARG A 1 88 ? 9.644 0.699 -0.157 1.00 84.00 88 ARG A N 1
ATOM 704 C CA . ARG A 1 88 ? 9.978 1.585 0.974 1.00 84.00 88 ARG A CA 1
ATOM 705 C C . ARG A 1 88 ? 8.768 2.124 1.732 1.00 84.00 88 ARG A C 1
ATOM 707 O O . ARG A 1 88 ? 8.944 2.657 2.824 1.00 84.00 88 ARG A O 1
ATOM 714 N N . ALA A 1 89 ? 7.574 2.052 1.153 1.00 84.38 89 ALA A N 1
ATOM 715 C CA . ALA A 1 89 ? 6.363 2.524 1.807 1.00 84.38 89 ALA A CA 1
ATOM 716 C C . ALA A 1 89 ? 5.833 1.544 2.865 1.00 84.38 89 ALA A C 1
ATOM 718 O O . ALA A 1 89 ? 4.986 1.936 3.670 1.00 84.38 89 ALA A O 1
ATOM 719 N N . PHE A 1 90 ? 6.322 0.301 2.879 1.00 84.62 90 PHE A N 1
ATOM 720 C CA . PHE A 1 90 ? 5.799 -0.778 3.713 1.00 84.62 90 PHE A CA 1
ATOM 721 C C . PHE A 1 90 ? 6.892 -1.413 4.571 1.00 84.62 90 PHE A C 1
ATOM 723 O O . PHE A 1 90 ? 8.085 -1.258 4.307 1.00 84.62 90 PHE A O 1
ATOM 730 N N . SER A 1 91 ? 6.488 -2.109 5.635 1.00 82.19 91 SER A N 1
ATOM 731 C CA . SER A 1 91 ? 7.440 -2.881 6.433 1.00 82.19 91 SER A CA 1
ATOM 732 C C . SER A 1 91 ? 7.833 -4.171 5.708 1.00 82.19 91 SER A C 1
ATOM 734 O O . SER A 1 91 ? 7.078 -4.680 4.882 1.00 82.19 91 SER A O 1
ATOM 736 N N . HIS A 1 92 ? 8.991 -4.741 6.049 1.00 75.00 92 HIS A N 1
ATOM 737 C CA . HIS A 1 92 ? 9.426 -6.029 5.493 1.00 75.00 92 HIS A CA 1
ATOM 738 C C . HIS A 1 92 ? 8.390 -7.143 5.709 1.00 75.00 92 HIS A C 1
ATOM 740 O O . HIS A 1 92 ? 8.171 -7.958 4.820 1.00 75.00 92 HIS A O 1
ATOM 746 N N . HIS A 1 93 ? 7.714 -7.136 6.861 1.00 75.75 93 HIS A N 1
ATOM 747 C CA . HIS A 1 93 ? 6.671 -8.106 7.181 1.00 75.75 93 HIS A CA 1
ATOM 748 C C . HIS A 1 93 ? 5.456 -7.979 6.254 1.00 75.75 93 HIS A C 1
ATOM 750 O O . HIS A 1 93 ? 4.953 -8.982 5.760 1.00 75.75 93 HIS A O 1
ATOM 756 N N . ASP A 1 94 ? 5.029 -6.747 5.971 1.00 79.56 94 ASP A N 1
ATOM 757 C CA . ASP A 1 94 ? 3.893 -6.486 5.084 1.00 79.56 94 ASP A CA 1
ATOM 758 C C . ASP A 1 94 ? 4.193 -6.919 3.638 1.00 79.56 94 ASP A C 1
ATOM 760 O O . ASP A 1 94 ? 3.333 -7.454 2.946 1.00 79.56 94 ASP A O 1
ATOM 764 N N . ILE A 1 95 ? 5.434 -6.716 3.186 1.00 78.12 95 ILE A N 1
ATOM 765 C CA . ILE A 1 95 ? 5.865 -7.066 1.826 1.00 78.12 95 ILE A CA 1
ATOM 766 C C . ILE A 1 95 ? 5.988 -8.579 1.652 1.00 78.12 95 ILE A C 1
ATOM 768 O O . ILE A 1 95 ? 5.659 -9.095 0.587 1.00 78.12 95 ILE A O 1
ATOM 772 N N . ALA A 1 96 ? 6.426 -9.293 2.692 1.00 76.50 96 ALA A N 1
ATOM 773 C CA . ALA A 1 96 ? 6.519 -10.751 2.673 1.00 76.50 96 ALA A CA 1
ATOM 774 C C . ALA A 1 96 ? 5.151 -11.432 2.492 1.00 76.50 96 ALA A C 1
ATOM 776 O O . ALA A 1 96 ? 5.091 -12.559 2.011 1.00 76.50 96 ALA A O 1
ATOM 777 N N . ALA A 1 97 ? 4.054 -10.747 2.834 1.00 74.88 97 ALA A N 1
ATOM 778 C CA . ALA A 1 97 ? 2.696 -11.239 2.617 1.00 74.88 97 ALA A CA 1
ATOM 779 C C . ALA A 1 97 ? 2.208 -11.090 1.162 1.00 74.88 97 ALA A C 1
ATOM 781 O O . ALA A 1 97 ? 1.121 -11.555 0.833 1.00 74.88 97 ALA A O 1
ATOM 782 N N . VAL A 1 98 ? 2.969 -10.432 0.279 1.00 77.81 98 VAL A N 1
ATOM 783 C CA . VAL A 1 98 ? 2.534 -10.181 -1.100 1.00 77.81 98 VAL A CA 1
ATOM 784 C C . VAL A 1 98 ? 2.751 -11.421 -1.964 1.00 77.81 98 VAL A C 1
ATOM 786 O O . VAL A 1 98 ? 3.873 -11.728 -2.363 1.00 77.81 98 VAL A O 1
ATOM 789 N N . GLU A 1 99 ? 1.657 -12.088 -2.322 1.00 71.00 99 GLU A N 1
ATOM 790 C CA . GLU A 1 99 ? 1.699 -13.321 -3.117 1.00 71.00 99 GLU A CA 1
ATOM 791 C C . GLU A 1 99 ? 1.748 -13.081 -4.640 1.00 71.00 99 GLU A C 1
ATOM 793 O O . GLU A 1 99 ? 2.427 -13.818 -5.355 1.00 71.00 99 GLU A O 1
ATOM 798 N N . ASP A 1 100 ? 1.054 -12.055 -5.160 1.00 72.06 100 ASP A N 1
ATOM 799 C CA . ASP A 1 100 ? 0.917 -11.807 -6.609 1.00 72.06 100 ASP A CA 1
ATOM 800 C C . ASP A 1 100 ? 1.376 -10.392 -6.999 1.00 72.06 100 ASP A C 1
ATOM 802 O O . ASP A 1 100 ? 0.666 -9.393 -6.824 1.00 72.06 100 ASP A O 1
ATOM 806 N N . ILE A 1 101 ? 2.570 -10.312 -7.592 1.00 73.56 101 ILE A N 1
ATOM 807 C CA . ILE A 1 101 ? 3.061 -9.100 -8.249 1.00 73.56 101 ILE A CA 1
ATOM 808 C C . ILE A 1 101 ? 3.237 -9.346 -9.738 1.00 73.56 101 ILE A C 1
ATOM 810 O O . ILE A 1 101 ? 3.978 -10.232 -10.166 1.00 73.56 101 ILE A O 1
ATOM 814 N N . LYS A 1 102 ? 2.610 -8.481 -10.540 1.00 77.25 102 LYS A N 1
ATOM 815 C CA . LYS A 1 102 ? 2.689 -8.531 -11.998 1.00 77.25 102 LYS A CA 1
ATOM 816 C C . LYS A 1 102 ? 3.430 -7.329 -12.537 1.00 77.25 102 LYS A C 1
ATOM 818 O O . LYS A 1 102 ? 3.046 -6.175 -12.339 1.00 77.25 102 LYS A O 1
ATOM 823 N N . TYR A 1 103 ? 4.451 -7.612 -13.331 1.00 69.56 103 TYR A N 1
ATOM 824 C CA . TYR A 1 103 ? 5.144 -6.593 -14.105 1.00 69.56 103 TYR A CA 1
ATOM 825 C C . TYR A 1 103 ? 4.653 -6.655 -15.535 1.00 69.56 103 TYR A C 1
ATOM 827 O O . TYR A 1 103 ? 4.745 -7.696 -16.183 1.00 69.56 103 TYR A O 1
ATOM 835 N N . VAL A 1 104 ? 4.148 -5.538 -16.047 1.00 71.06 104 VAL A N 1
ATOM 836 C CA . VAL A 1 104 ? 3.688 -5.460 -17.432 1.00 71.06 104 VAL A CA 1
ATOM 837 C C . VAL A 1 104 ? 4.615 -4.541 -18.205 1.00 71.06 104 VAL A C 1
ATOM 839 O O . VAL A 1 104 ? 4.642 -3.330 -17.982 1.00 71.06 104 VAL A O 1
ATOM 842 N N . ARG A 1 105 ? 5.360 -5.127 -19.147 1.00 68.50 105 ARG A N 1
ATOM 843 C CA . ARG A 1 105 ? 6.269 -4.412 -20.047 1.00 68.50 105 ARG A CA 1
ATOM 844 C C . ARG A 1 105 ? 5.899 -4.698 -21.493 1.00 68.50 105 ARG A C 1
ATOM 846 O O . ARG A 1 105 ? 5.989 -5.839 -21.940 1.00 68.50 105 ARG A O 1
ATOM 853 N N . ARG A 1 106 ? 5.535 -3.659 -22.255 1.00 69.25 106 ARG A N 1
ATOM 854 C CA . ARG A 1 106 ? 5.198 -3.766 -23.694 1.00 69.25 106 ARG A CA 1
ATOM 855 C C . ARG A 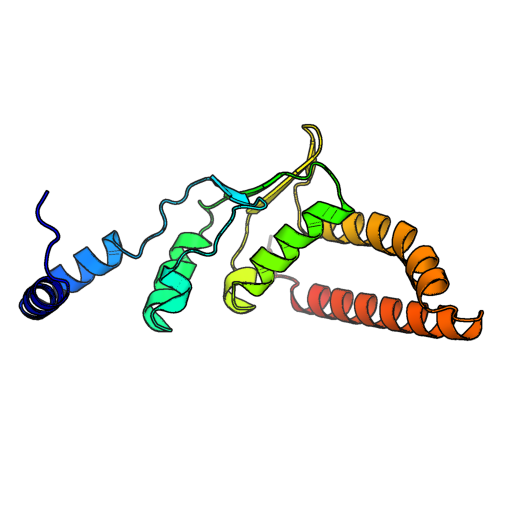1 106 ? 4.220 -4.920 -24.005 1.00 69.25 106 ARG A C 1
ATOM 857 O O . ARG A 1 106 ? 4.410 -5.649 -24.973 1.00 69.25 106 ARG A O 1
ATOM 864 N N . GLY A 1 107 ? 3.225 -5.132 -23.141 1.00 65.50 107 GLY A N 1
ATOM 865 C CA . GLY A 1 107 ? 2.230 -6.202 -23.290 1.00 65.50 107 GLY A CA 1
ATOM 866 C C . GLY A 1 107 ? 2.682 -7.604 -22.858 1.00 65.50 107 GLY A C 1
ATOM 867 O O . GLY A 1 107 ? 1.896 -8.538 -22.966 1.00 65.50 107 GLY A O 1
ATOM 868 N N . ARG A 1 108 ? 3.907 -7.775 -22.342 1.00 64.62 108 ARG A N 1
ATOM 869 C CA . ARG A 1 108 ? 4.359 -9.026 -21.715 1.00 64.62 108 ARG A CA 1
ATOM 870 C C . ARG A 1 108 ? 4.274 -8.927 -20.195 1.00 64.62 108 ARG A C 1
ATOM 872 O O . ARG A 1 108 ? 4.738 -7.942 -19.620 1.00 64.62 108 ARG A O 1
ATOM 879 N N . CYS A 1 109 ? 3.683 -9.948 -19.580 1.00 64.50 109 CYS A N 1
ATOM 880 C CA . CYS A 1 109 ? 3.656 -10.134 -18.134 1.00 64.50 109 CYS A CA 1
ATOM 881 C C . CYS A 1 109 ? 4.946 -10.855 -17.713 1.00 64.50 109 CYS A C 1
ATOM 883 O O . CYS A 1 109 ? 5.317 -11.842 -18.349 1.00 64.50 109 CYS A O 1
ATOM 885 N N . LEU A 1 110 ? 5.646 -10.340 -16.703 1.00 62.75 110 LEU A N 1
ATOM 886 C CA . LEU A 1 110 ? 6.631 -11.108 -15.940 1.00 62.75 110 LEU A CA 1
ATOM 887 C C . LEU A 1 110 ? 5.941 -11.504 -14.637 1.00 62.75 110 LEU A C 1
ATOM 889 O O . LEU A 1 110 ? 5.322 -10.660 -13.983 1.00 62.75 110 LEU A O 1
ATOM 893 N N . ASN A 1 111 ? 5.983 -12.793 -14.329 1.00 57.97 111 ASN A N 1
ATOM 894 C CA . ASN A 1 111 ? 4.999 -13.439 -13.465 1.00 57.97 111 ASN A CA 1
ATOM 895 C C . ASN A 1 111 ? 5.539 -13.702 -12.057 1.00 57.97 111 ASN A C 1
ATOM 897 O O . ASN A 1 111 ? 4.804 -14.238 -11.238 1.00 57.97 111 ASN A O 1
ATOM 901 N N . THR A 1 112 ? 6.817 -13.414 -11.788 1.00 61.94 112 THR A N 1
ATOM 902 C CA . THR A 1 112 ? 7.435 -13.710 -10.491 1.00 61.94 112 THR A CA 1
ATOM 903 C C . THR A 1 112 ? 8.460 -12.661 -10.074 1.00 61.94 112 THR A C 1
ATOM 905 O O . THR A 1 112 ? 9.125 -12.041 -10.914 1.00 61.94 112 THR A O 1
ATOM 908 N N . TRP A 1 113 ? 8.627 -12.518 -8.756 1.00 56.28 113 TRP A N 1
ATOM 909 C CA . TRP A 1 113 ? 9.722 -11.776 -8.130 1.00 56.28 113 TRP A CA 1
ATOM 910 C C . TRP A 1 113 ? 11.085 -12.200 -8.679 1.00 56.28 113 TRP A C 1
ATOM 912 O O . TRP A 1 113 ? 11.876 -11.331 -9.021 1.00 56.28 113 TRP A O 1
ATOM 922 N N . ASP A 1 114 ? 11.321 -13.498 -8.890 1.00 59.09 114 ASP A N 1
ATOM 923 C CA . ASP A 1 114 ? 12.567 -14.009 -9.480 1.00 59.09 114 ASP A CA 1
ATOM 924 C C . ASP A 1 114 ? 12.818 -13.490 -10.894 1.00 59.09 114 ASP A C 1
ATOM 926 O O . ASP A 1 114 ? 13.948 -13.172 -11.262 1.00 59.09 114 ASP A O 1
ATOM 930 N N . GLN A 1 115 ? 11.770 -13.399 -11.717 1.00 62.81 115 GLN A N 1
ATOM 931 C CA . GLN A 1 115 ? 11.897 -12.848 -13.062 1.00 62.81 115 GLN A CA 1
ATOM 932 C C . GLN A 1 115 ? 12.195 -11.354 -13.010 1.00 62.81 115 GLN A C 1
ATOM 934 O O . GLN A 1 115 ? 12.980 -10.877 -13.827 1.00 62.81 115 GLN A O 1
ATOM 939 N N . MET A 1 116 ? 11.622 -10.622 -12.048 1.00 59.47 116 MET A N 1
ATOM 940 C CA . MET A 1 116 ? 11.986 -9.226 -11.837 1.00 59.47 116 MET A CA 1
ATOM 941 C C . MET A 1 116 ? 13.417 -9.102 -11.317 1.00 59.47 116 MET A C 1
ATOM 943 O O . MET A 1 116 ? 14.172 -8.336 -11.897 1.00 59.47 116 MET A O 1
ATOM 947 N N . ALA A 1 117 ? 13.802 -9.840 -10.278 1.00 59.75 117 ALA A N 1
ATOM 948 C CA . ALA A 1 117 ? 15.132 -9.802 -9.685 1.00 59.75 117 ALA A CA 1
ATOM 949 C C . ALA A 1 117 ? 16.191 -10.090 -10.749 1.00 59.75 117 ALA A C 1
ATOM 951 O O . ALA A 1 117 ? 17.050 -9.247 -10.966 1.00 59.75 117 ALA A O 1
ATOM 952 N N . ARG A 1 118 ? 16.031 -11.161 -11.536 1.00 65.38 118 ARG A N 1
ATOM 953 C CA . ARG A 1 118 ? 16.923 -11.480 -12.663 1.00 65.38 118 ARG A CA 1
ATOM 954 C C . ARG A 1 118 ? 16.887 -10.432 -13.767 1.00 65.38 118 ARG A C 1
ATOM 956 O O . ARG A 1 118 ? 17.893 -10.199 -14.426 1.00 65.38 118 ARG A O 1
ATOM 963 N N . GLN A 1 119 ? 15.739 -9.807 -14.032 1.00 60.38 119 GLN A N 1
ATOM 964 C CA . GLN A 1 119 ? 15.639 -8.778 -15.067 1.00 60.38 119 GLN A CA 1
ATOM 965 C C . GLN A 1 119 ? 16.261 -7.456 -14.609 1.00 60.38 119 GLN A C 1
ATOM 967 O O . GLN A 1 119 ? 16.924 -6.813 -15.422 1.00 60.38 119 GLN A O 1
ATOM 972 N N . ILE A 1 120 ? 16.078 -7.066 -13.344 1.00 57.44 120 ILE A N 1
ATOM 973 C CA . ILE A 1 120 ? 16.755 -5.945 -12.689 1.00 57.44 120 ILE A CA 1
ATOM 974 C C . ILE A 1 120 ? 18.239 -6.255 -12.666 1.00 57.44 120 ILE A C 1
ATOM 976 O O . ILE A 1 120 ? 18.982 -5.523 -13.279 1.00 57.44 120 ILE A O 1
ATOM 980 N N . GLU A 1 121 ? 18.682 -7.368 -12.103 1.00 63.19 121 GLU A N 1
ATOM 981 C CA . GLU A 1 121 ? 20.071 -7.826 -12.126 1.00 63.19 121 GLU A CA 1
ATOM 982 C C . GLU A 1 121 ? 20.669 -7.738 -13.541 1.00 63.19 121 GLU A C 1
ATOM 984 O O . GLU A 1 121 ? 21.632 -7.012 -13.774 1.00 63.19 121 GLU A O 1
ATOM 989 N N . LYS A 1 122 ? 20.011 -8.322 -14.547 1.00 64.44 122 LYS A N 1
ATOM 990 C CA . LYS A 1 122 ? 20.467 -8.294 -15.943 1.00 64.44 122 LYS A CA 1
ATOM 991 C C . LYS A 1 122 ? 20.497 -6.898 -16.571 1.00 64.44 122 LYS A C 1
ATOM 993 O O . LYS A 1 122 ? 21.313 -6.665 -17.456 1.00 64.44 122 LYS A O 1
ATOM 998 N N . THR A 1 123 ? 19.613 -5.974 -16.190 1.00 58.72 123 THR A N 1
ATOM 999 C CA . THR A 1 123 ? 19.554 -4.617 -16.786 1.00 58.72 123 THR A CA 1
ATOM 1000 C C . THR A 1 123 ? 20.328 -3.570 -15.989 1.00 58.72 123 THR A C 1
ATOM 1002 O O . THR A 1 123 ? 20.966 -2.695 -16.570 1.00 58.72 123 THR A O 1
ATOM 1005 N N . TYR A 1 124 ? 20.318 -3.684 -14.669 1.00 55.66 124 TYR A N 1
ATOM 1006 C CA . TYR A 1 124 ? 20.987 -2.826 -13.703 1.00 55.66 124 TYR A CA 1
ATOM 1007 C C . TYR A 1 124 ? 22.475 -3.181 -13.601 1.00 55.66 124 TYR A C 1
ATOM 1009 O O . TYR A 1 124 ? 23.293 -2.270 -13.685 1.00 55.66 124 TYR A O 1
ATOM 1017 N N . LEU A 1 125 ? 22.869 -4.461 -13.533 1.00 55.72 125 LEU A N 1
ATOM 1018 C CA . LEU A 1 125 ? 24.295 -4.827 -13.542 1.00 55.72 125 LEU A CA 1
ATOM 1019 C C . LEU A 1 125 ? 24.935 -4.566 -14.911 1.00 55.72 125 LEU A C 1
ATOM 1021 O O . LEU A 1 125 ? 26.010 -3.974 -14.974 1.00 55.72 125 LEU A O 1
ATOM 1025 N N . ALA A 1 126 ? 24.255 -4.896 -16.016 1.00 54.22 126 ALA A N 1
ATOM 1026 C CA . ALA A 1 126 ? 24.824 -4.699 -17.355 1.00 54.22 126 ALA A CA 1
ATOM 1027 C C . ALA A 1 126 ? 24.936 -3.219 -17.770 1.00 54.22 126 ALA A C 1
ATOM 1029 O O . ALA A 1 126 ? 25.837 -2.862 -18.522 1.00 54.22 126 ALA A O 1
ATOM 1030 N N . GLY A 1 127 ? 24.028 -2.350 -17.308 1.00 55.19 127 GLY A N 1
ATOM 1031 C CA . GLY A 1 127 ? 24.001 -0.936 -17.702 1.00 55.19 127 GLY A CA 1
ATOM 1032 C C . GLY A 1 127 ? 24.710 0.019 -16.738 1.00 55.19 127 GLY A C 1
ATOM 1033 O O . GLY A 1 127 ? 25.272 1.028 -17.172 1.00 55.19 127 GLY A O 1
ATOM 1034 N N . ARG A 1 128 ? 24.693 -0.257 -15.424 1.00 56.88 128 ARG A N 1
ATOM 1035 C CA . ARG A 1 128 ? 25.175 0.701 -14.415 1.00 56.88 128 ARG A CA 1
ATOM 1036 C C . ARG A 1 128 ? 26.604 0.485 -13.948 1.00 56.88 128 ARG A C 1
ATOM 1038 O O . ARG A 1 128 ? 27.192 1.470 -13.521 1.00 56.88 128 ARG A O 1
ATOM 1045 N N . MET A 1 129 ? 27.203 -0.696 -14.073 1.00 51.69 129 MET A N 1
ATOM 1046 C CA . MET A 1 129 ? 28.604 -0.866 -13.655 1.00 51.69 129 MET A CA 1
ATOM 1047 C C . MET A 1 129 ? 29.551 0.031 -14.464 1.00 51.69 129 MET A C 1
ATOM 1049 O O . MET A 1 129 ? 30.365 0.750 -13.887 1.00 51.69 129 MET A O 1
ATOM 1053 N N . ASP A 1 130 ? 29.340 0.125 -15.778 1.00 52.19 130 ASP A N 1
ATOM 1054 C CA . ASP A 1 130 ? 30.110 1.026 -16.640 1.00 52.19 130 ASP A CA 1
ATOM 1055 C C . ASP A 1 130 ? 29.730 2.503 -16.479 1.00 52.19 130 ASP A C 1
ATOM 1057 O O . ASP A 1 130 ? 30.542 3.390 -16.745 1.00 52.19 130 ASP A O 1
ATOM 1061 N N . HIS A 1 131 ? 28.491 2.799 -16.083 1.00 54.62 131 HIS A N 1
ATOM 1062 C CA . HIS A 1 131 ? 28.029 4.171 -15.865 1.00 54.62 131 HIS A CA 1
ATOM 1063 C C . HIS A 1 131 ? 28.508 4.731 -14.515 1.00 54.62 131 HIS A C 1
ATOM 1065 O O . HIS A 1 131 ? 28.949 5.875 -14.458 1.00 54.62 131 HIS A O 1
ATOM 1071 N N . TRP A 1 132 ? 28.500 3.927 -13.446 1.00 43.72 132 TRP A N 1
ATOM 1072 C CA . TRP A 1 132 ? 29.005 4.299 -12.119 1.00 43.72 132 TRP A CA 1
ATOM 1073 C C . TRP A 1 132 ? 30.532 4.375 -12.091 1.00 43.72 132 TRP A C 1
ATOM 1075 O O . TRP A 1 132 ? 31.069 5.345 -11.561 1.00 43.72 132 TRP A O 1
ATOM 1085 N N . ALA A 1 133 ? 31.232 3.431 -12.735 1.00 46.81 133 ALA A N 1
ATOM 1086 C CA . ALA A 1 133 ? 32.686 3.503 -12.894 1.00 46.81 133 ALA A CA 1
ATOM 1087 C C . ALA A 1 133 ? 33.116 4.777 -13.648 1.00 46.81 133 ALA A C 1
ATOM 1089 O O . ALA A 1 133 ? 34.084 5.431 -13.260 1.00 46.81 133 ALA A O 1
ATOM 1090 N N . ARG A 1 134 ? 32.351 5.184 -14.676 1.00 54.38 134 ARG A N 1
ATOM 1091 C CA . ARG A 1 134 ? 32.575 6.443 -15.407 1.00 54.38 134 ARG A CA 1
ATOM 1092 C C . ARG A 1 134 ? 32.208 7.691 -14.601 1.00 54.38 134 ARG A C 1
ATOM 1094 O O . ARG A 1 134 ? 32.987 8.640 -14.605 1.00 54.38 134 ARG A O 1
ATOM 1101 N N . MET A 1 135 ? 31.069 7.708 -13.902 1.00 39.91 135 MET A N 1
ATOM 1102 C CA . MET A 1 135 ? 30.646 8.857 -13.081 1.00 39.91 135 MET A CA 1
ATOM 1103 C C . MET A 1 135 ? 31.613 9.148 -11.932 1.00 39.91 135 MET A C 1
ATOM 1105 O O . MET A 1 135 ? 31.879 10.310 -11.641 1.00 39.91 135 MET A O 1
ATOM 1109 N N . LEU A 1 136 ? 32.142 8.109 -11.285 1.00 45.62 136 LEU A N 1
ATOM 1110 C CA . LEU A 1 136 ? 33.000 8.249 -10.106 1.00 45.62 136 LEU A CA 1
ATOM 1111 C C . LEU A 1 136 ? 34.496 8.369 -10.451 1.00 45.62 136 LEU A C 1
ATOM 1113 O O . LEU A 1 136 ? 35.315 8.465 -9.543 1.00 45.62 136 LEU A O 1
ATOM 1117 N N . ARG A 1 137 ? 34.859 8.373 -11.748 1.00 56.41 137 ARG A N 1
ATOM 1118 C CA . ARG A 1 137 ? 36.252 8.352 -12.256 1.00 56.41 137 ARG A CA 1
ATOM 1119 C C . ARG A 1 137 ? 37.124 7.286 -11.586 1.00 56.41 137 ARG A C 1
ATOM 1121 O O . ARG A 1 137 ? 38.317 7.488 -11.372 1.00 56.41 137 ARG A O 1
ATOM 1128 N N . LEU A 1 138 ? 36.519 6.162 -11.230 1.00 49.78 138 LEU A N 1
ATOM 1129 C CA . LEU A 1 138 ? 37.221 5.093 -10.547 1.00 49.78 138 LEU A CA 1
ATOM 1130 C C . LEU A 1 138 ? 38.115 4.367 -11.558 1.00 49.78 138 LEU A C 1
ATOM 1132 O O . LEU A 1 138 ? 37.637 3.910 -12.599 1.00 49.78 138 LEU A O 1
ATOM 1136 N N . GLY A 1 139 ? 39.413 4.282 -11.249 1.00 58.84 139 GLY A N 1
ATOM 1137 C CA . GLY A 1 139 ? 40.350 3.403 -11.952 1.00 58.84 139 GLY A CA 1
ATOM 1138 C C . GLY A 1 139 ? 39.961 1.930 -11.788 1.00 58.84 139 GLY A C 1
ATOM 1139 O O . GLY A 1 139 ? 38.972 1.610 -11.124 1.00 58.84 139 GLY A O 1
ATOM 1140 N N . ASP A 1 140 ? 40.724 1.016 -12.385 1.00 60.66 140 ASP A N 1
ATOM 1141 C CA . ASP A 1 140 ? 40.359 -0.408 -12.402 1.00 60.66 140 ASP A CA 1
ATOM 1142 C C . ASP A 1 140 ? 40.171 -1.012 -10.995 1.00 60.66 140 ASP A C 1
ATOM 1144 O O . ASP A 1 140 ? 39.253 -1.804 -10.799 1.00 60.66 140 ASP A O 1
ATOM 1148 N N . GLU A 1 141 ? 40.888 -0.508 -9.985 1.00 46.78 141 GLU A N 1
ATOM 1149 C CA . GLU A 1 141 ? 40.715 -0.887 -8.572 1.00 46.78 141 GLU A CA 1
ATOM 1150 C C . GLU A 1 141 ? 39.335 -0.515 -7.991 1.00 46.78 141 GLU A C 1
ATOM 1152 O O . GLU A 1 141 ? 38.763 -1.252 -7.190 1.00 46.78 141 GLU A O 1
ATOM 1157 N N . GLY A 1 142 ? 38.728 0.600 -8.409 1.00 42.88 142 GLY A N 1
ATOM 1158 C CA . GLY A 1 142 ? 37.394 0.975 -7.930 1.00 42.88 142 GLY A CA 1
ATOM 1159 C C . GLY A 1 142 ? 36.267 0.196 -8.616 1.00 42.88 142 GLY A C 1
ATOM 1160 O O . GLY A 1 142 ? 35.185 0.052 -8.045 1.00 42.88 142 GLY A O 1
ATOM 1161 N N . LYS A 1 143 ? 36.520 -0.380 -9.800 1.00 52.16 143 LYS A N 1
ATOM 1162 C CA . LYS A 1 143 ? 35.599 -1.345 -10.424 1.00 52.16 143 LYS A CA 1
ATOM 1163 C C . LYS A 1 143 ? 35.553 -2.656 -9.638 1.00 52.16 143 LYS A C 1
ATOM 1165 O O . LYS A 1 143 ? 34.493 -3.279 -9.594 1.00 52.16 143 LYS A O 1
ATOM 1170 N N . ASP A 1 144 ? 36.658 -3.047 -9.007 1.00 53.12 144 ASP A N 1
ATOM 1171 C CA . ASP A 1 144 ? 36.722 -4.240 -8.160 1.00 53.12 144 ASP A CA 1
ATOM 1172 C C . ASP A 1 144 ? 35.929 -4.046 -6.862 1.00 53.12 144 ASP A C 1
ATOM 1174 O O . ASP A 1 144 ? 35.170 -4.930 -6.479 1.00 53.12 144 ASP A O 1
ATOM 1178 N N . VAL A 1 145 ? 35.974 -2.853 -6.256 1.00 46.25 145 VAL A N 1
ATOM 1179 C CA . VAL A 1 145 ? 35.137 -2.514 -5.087 1.00 46.25 145 VAL A CA 1
ATOM 1180 C C . VAL A 1 145 ? 33.644 -2.545 -5.432 1.00 46.25 145 VAL A C 1
ATOM 1182 O O . VAL A 1 145 ? 32.843 -3.083 -4.671 1.00 46.25 145 VAL A O 1
ATOM 1185 N N . VAL A 1 146 ? 33.249 -2.015 -6.594 1.00 46.50 146 VAL A N 1
ATOM 1186 C CA . VAL A 1 146 ? 31.846 -2.060 -7.049 1.00 46.50 146 VAL A CA 1
ATOM 1187 C C . VAL A 1 146 ? 31.404 -3.495 -7.366 1.00 46.50 146 VAL A C 1
ATOM 1189 O O . VAL A 1 146 ? 30.278 -3.862 -7.032 1.00 46.50 146 VAL A O 1
ATOM 1192 N N . ARG A 1 147 ? 32.280 -4.328 -7.951 1.00 53.50 147 ARG A N 1
ATOM 1193 C CA . ARG A 1 147 ? 32.024 -5.769 -8.135 1.00 53.50 147 ARG A CA 1
ATOM 1194 C C . ARG A 1 147 ? 31.875 -6.494 -6.805 1.00 53.50 147 ARG A C 1
ATOM 1196 O O . ARG A 1 147 ? 30.978 -7.315 -6.680 1.00 53.50 147 ARG A O 1
ATOM 1203 N N . GLU A 1 148 ? 32.692 -6.163 -5.815 1.00 50.34 148 GLU A N 1
ATOM 1204 C CA . GLU A 1 148 ? 32.635 -6.779 -4.491 1.00 50.34 148 GLU A CA 1
ATOM 1205 C C . GLU A 1 148 ? 31.355 -6.394 -3.732 1.00 50.34 148 GLU A C 1
ATOM 1207 O O . GLU A 1 148 ? 30.741 -7.231 -3.075 1.00 50.34 148 GLU A O 1
ATOM 1212 N N . VAL A 1 149 ? 30.888 -5.150 -3.876 1.00 47.19 149 VAL A N 1
ATOM 1213 C CA . VAL A 1 149 ? 29.588 -4.714 -3.340 1.00 47.19 149 VAL A CA 1
ATOM 1214 C C . VAL A 1 149 ? 28.431 -5.420 -4.051 1.00 47.19 149 VAL A C 1
ATOM 1216 O O . VAL A 1 149 ? 27.506 -5.870 -3.381 1.00 47.19 149 VAL A O 1
ATOM 1219 N N . ALA A 1 150 ? 28.486 -5.577 -5.378 1.00 51.41 150 ALA A N 1
ATOM 1220 C CA . ALA A 1 150 ? 27.482 -6.335 -6.128 1.00 51.41 150 ALA A CA 1
ATOM 1221 C C . ALA A 1 150 ? 27.449 -7.815 -5.705 1.00 51.41 150 ALA A C 1
ATOM 1223 O O . ALA A 1 150 ? 26.372 -8.342 -5.451 1.00 51.41 150 ALA A O 1
ATOM 1224 N N . LYS A 1 151 ? 28.617 -8.438 -5.505 1.00 55.84 151 LYS A N 1
ATOM 1225 C CA . LYS A 1 151 ? 28.754 -9.801 -4.969 1.00 55.84 151 LYS A CA 1
ATOM 1226 C C . LYS A 1 151 ? 28.161 -9.946 -3.571 1.00 55.84 151 LYS A C 1
ATOM 1228 O O . LYS A 1 151 ? 27.513 -10.938 -3.274 1.00 55.84 151 LYS A O 1
ATOM 1233 N N . LYS A 1 152 ?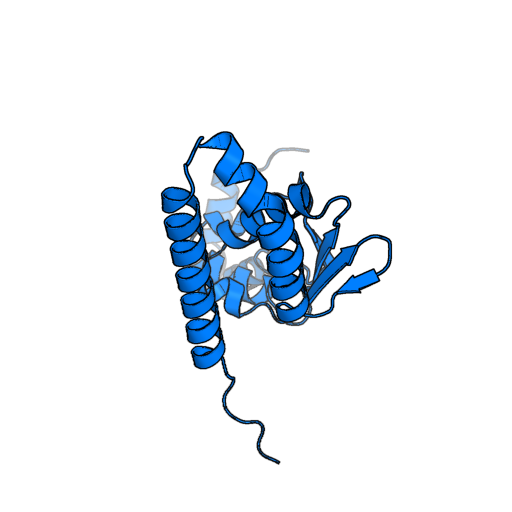 28.365 -8.956 -2.697 1.00 47.34 152 LYS A N 1
ATOM 1234 C CA . LYS A 1 152 ? 27.768 -8.955 -1.353 1.00 47.34 152 LYS A CA 1
ATOM 1235 C C . LYS A 1 152 ? 26.254 -8.778 -1.396 1.00 47.34 152 LYS A C 1
ATOM 1237 O O . LYS A 1 152 ? 25.566 -9.373 -0.582 1.00 47.34 152 LYS A O 1
ATOM 1242 N N . ILE A 1 153 ? 25.737 -8.003 -2.349 1.00 46.88 153 ILE A N 1
ATOM 1243 C CA . ILE A 1 153 ? 24.295 -7.897 -2.594 1.00 46.88 153 ILE A CA 1
ATOM 124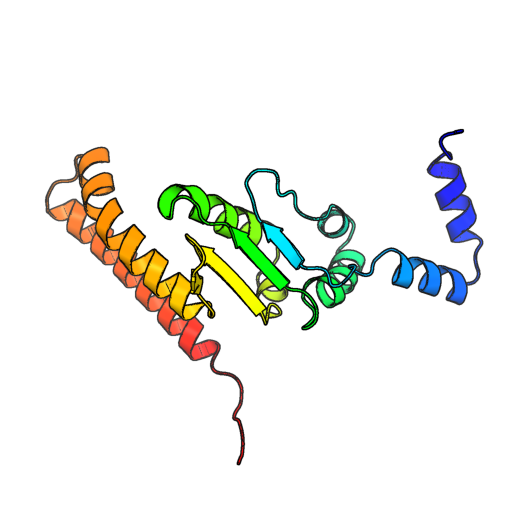4 C C . ILE A 1 153 ? 23.747 -9.224 -3.143 1.00 46.88 153 ILE A C 1
ATOM 1246 O O . ILE A 1 153 ? 22.702 -9.656 -2.681 1.00 46.88 153 ILE A O 1
ATOM 1250 N N . GLU A 1 154 ? 24.454 -9.907 -4.050 1.00 51.62 154 GLU A N 1
ATOM 1251 C CA . GLU A 1 154 ? 24.092 -11.255 -4.524 1.00 51.62 154 GLU A CA 1
ATOM 1252 C C . GLU A 1 154 ? 24.067 -12.282 -3.386 1.00 51.62 154 GLU A C 1
ATOM 1254 O O . GLU A 1 154 ? 23.126 -13.062 -3.307 1.00 51.62 154 GLU A O 1
ATOM 1259 N N . VAL A 1 155 ? 25.055 -12.261 -2.485 1.00 48.91 155 VAL A N 1
ATOM 1260 C CA . VAL A 1 155 ? 25.095 -13.148 -1.308 1.00 48.91 155 VAL A CA 1
ATOM 1261 C C . VAL A 1 155 ? 23.952 -12.837 -0.346 1.00 48.91 155 VAL A C 1
ATOM 1263 O O . VAL A 1 155 ? 23.288 -13.758 0.096 1.00 48.91 155 VAL A O 1
ATOM 1266 N N . LEU A 1 156 ? 23.655 -11.562 -0.078 1.00 39.47 156 LEU A N 1
ATOM 1267 C CA . LEU A 1 156 ? 22.525 -11.185 0.781 1.00 39.47 156 LEU A CA 1
ATOM 1268 C C . LEU A 1 156 ? 21.174 -11.582 0.170 1.00 39.47 156 LEU A C 1
ATOM 1270 O O . LEU A 1 156 ? 20.292 -12.042 0.883 1.00 39.47 156 LEU A O 1
ATOM 1274 N N . VAL A 1 157 ? 21.024 -11.455 -1.151 1.00 46.84 157 VAL A N 1
ATOM 1275 C CA . VAL A 1 157 ? 19.814 -11.880 -1.870 1.00 46.84 157 VAL A CA 1
ATOM 1276 C C . VAL A 1 157 ? 19.711 -13.410 -1.942 1.00 46.84 157 VAL A C 1
ATOM 1278 O O . VAL A 1 157 ? 18.605 -13.941 -1.901 1.00 46.84 157 VAL A O 1
ATOM 1281 N N . ALA A 1 158 ? 20.833 -14.131 -2.028 1.00 49.28 158 ALA A N 1
ATOM 1282 C CA . ALA A 1 158 ? 20.869 -15.593 -2.014 1.00 49.28 158 ALA A CA 1
ATOM 1283 C C . ALA A 1 158 ? 20.618 -16.176 -0.612 1.00 49.28 158 ALA A C 1
ATOM 1285 O O . ALA A 1 158 ? 19.857 -17.135 -0.502 1.00 49.28 158 ALA A O 1
ATOM 1286 N N . ASP A 1 159 ? 21.184 -15.571 0.436 1.00 41.84 159 ASP A N 1
ATOM 1287 C CA . ASP A 1 159 ? 20.951 -15.944 1.836 1.00 41.84 159 ASP A CA 1
ATOM 1288 C C . ASP A 1 159 ? 19.481 -15.690 2.219 1.00 41.84 159 ASP A C 1
ATOM 1290 O O . ASP A 1 159 ? 18.831 -16.579 2.767 1.00 41.84 159 ASP A O 1
ATOM 1294 N N . GLU A 1 160 ? 18.896 -14.545 1.834 1.00 42.97 160 GLU A N 1
ATOM 1295 C CA . GLU A 1 160 ? 17.462 -14.274 2.044 1.00 42.97 160 GLU A CA 1
ATOM 1296 C C . GLU A 1 160 ? 16.555 -15.204 1.212 1.00 42.97 160 GLU A C 1
ATOM 1298 O O . GLU A 1 160 ? 15.486 -15.605 1.675 1.00 42.97 160 GLU A O 1
ATOM 1303 N N . ALA A 1 161 ? 16.964 -15.602 -0.000 1.00 42.88 161 ALA A N 1
ATOM 1304 C CA . ALA A 1 161 ? 16.225 -16.572 -0.817 1.00 42.88 161 ALA A CA 1
ATOM 1305 C C . ALA A 1 161 ? 16.298 -18.006 -0.259 1.00 42.88 161 ALA A C 1
ATOM 1307 O O . ALA A 1 161 ? 15.385 -18.808 -0.480 1.00 42.88 161 ALA A O 1
ATOM 1308 N N . GLU A 1 162 ? 17.365 -18.343 0.466 1.00 46.38 162 GLU A N 1
ATOM 1309 C CA . GLU A 1 162 ? 17.522 -19.636 1.126 1.00 46.38 162 GLU A CA 1
ATOM 1310 C C . GLU A 1 162 ? 16.760 -19.697 2.460 1.00 46.38 162 GLU A C 1
ATOM 1312 O O . GLU A 1 162 ? 16.164 -20.732 2.771 1.00 46.38 162 GLU A O 1
ATOM 1317 N N . GLU A 1 163 ? 16.674 -18.575 3.179 1.00 42.22 163 GLU A N 1
ATOM 1318 C CA . GLU A 1 163 ? 15.884 -18.416 4.408 1.00 42.22 163 GLU A CA 1
ATOM 1319 C C . GLU A 1 163 ? 14.365 -18.319 4.131 1.00 42.22 163 GLU A C 1
ATOM 1321 O O . GLU A 1 163 ? 13.550 -18.704 4.970 1.00 42.22 163 GLU A O 1
ATOM 1326 N N . MET A 1 164 ? 13.970 -17.901 2.920 1.00 34.91 164 MET A N 1
ATOM 1327 C CA . MET A 1 164 ? 12.574 -17.842 2.457 1.00 34.91 164 MET A CA 1
ATOM 1328 C C . MET A 1 164 ? 12.085 -19.089 1.698 1.00 34.91 164 MET A C 1
ATOM 1330 O O . MET A 1 164 ? 11.013 -19.047 1.088 1.00 34.91 164 MET A O 1
ATOM 1334 N N . ARG A 1 165 ? 12.794 -20.232 1.745 1.00 43.91 165 ARG A N 1
ATOM 1335 C CA . ARG A 1 165 ? 12.211 -21.501 1.265 1.00 43.91 165 ARG A CA 1
ATOM 1336 C C . ARG A 1 165 ? 10.974 -21.833 2.116 1.00 43.91 165 ARG A C 1
ATOM 1338 O O . ARG A 1 165 ? 11.122 -22.080 3.313 1.00 43.91 165 ARG A O 1
ATOM 1345 N N . PRO A 1 166 ? 9.756 -21.880 1.546 1.00 41.62 166 PRO A N 1
ATOM 1346 C CA . PRO A 1 166 ? 8.575 -22.206 2.324 1.00 41.62 166 PRO A CA 1
ATOM 1347 C C . PRO A 1 166 ? 8.665 -23.656 2.808 1.00 41.62 166 PRO A C 1
ATOM 1349 O O . PRO A 1 166 ? 9.075 -24.558 2.070 1.00 41.62 166 PRO A O 1
ATOM 1352 N N . PHE A 1 167 ? 8.277 -23.860 4.068 1.00 41.16 167 PHE A N 1
ATOM 1353 C CA . PHE A 1 167 ? 8.046 -25.167 4.671 1.00 41.16 167 PHE A CA 1
ATOM 1354 C C . PHE A 1 167 ? 7.289 -26.090 3.704 1.00 41.16 167 PHE A C 1
ATOM 1356 O O . PHE A 1 167 ? 6.365 -25.674 3.006 1.00 41.16 167 PHE A O 1
ATOM 1363 N N . GLY A 1 168 ? 7.743 -27.343 3.653 1.00 35.44 168 GLY A N 1
ATOM 1364 C CA . GLY A 1 168 ? 7.518 -28.279 2.560 1.00 35.44 168 GLY A CA 1
ATOM 1365 C C . GLY A 1 168 ? 6.072 -28.457 2.095 1.00 35.44 168 GLY A C 1
ATOM 1366 O O . GLY A 1 168 ? 5.161 -28.710 2.880 1.00 35.44 168 GLY A O 1
ATOM 1367 N N . CYS A 1 169 ? 5.911 -28.467 0.772 1.00 34.12 169 CYS A N 1
ATOM 1368 C CA . CYS A 1 169 ? 4.871 -29.257 0.128 1.00 34.12 169 CYS A CA 1
ATOM 1369 C C . CYS A 1 169 ? 5.171 -30.741 0.385 1.00 34.12 169 CYS A C 1
ATOM 1371 O O . CYS A 1 169 ? 6.097 -31.299 -0.204 1.00 34.12 169 CYS A O 1
ATOM 1373 N N . TRP A 1 170 ? 4.410 -31.365 1.282 1.00 36.69 170 TRP A N 1
ATOM 1374 C CA . TRP A 1 170 ? 4.303 -32.820 1.346 1.00 36.69 170 TRP A CA 1
ATOM 1375 C C . TRP A 1 170 ? 3.386 -33.292 0.213 1.00 36.69 170 TRP A C 1
ATOM 1377 O O . TRP A 1 170 ? 2.287 -32.759 0.040 1.00 36.69 170 TRP A O 1
ATOM 1387 N N . ALA A 1 171 ? 3.881 -34.260 -0.558 1.00 41.22 171 ALA A N 1
ATOM 1388 C CA . ALA A 1 171 ? 3.061 -35.222 -1.285 1.00 41.22 171 ALA A CA 1
ATOM 1389 C C . ALA A 1 171 ? 2.567 -36.309 -0.321 1.00 41.22 171 ALA A C 1
ATOM 1391 O O . ALA A 1 171 ? 3.271 -36.549 0.691 1.00 41.22 171 ALA A O 1
#

pLDDT: mean 71.57, std 18.23, range [34.12, 97.75]